Protein AF-A0A971G9R4-F1 (afdb_monomer)

Sequence (109 aa):
MKDTRYHGCWPTMITPFTEENKIDYKAVEQLTNWFIDRGSHGIFAVCQSSEMFFLSREEKLDLAKAVVDAAAGRIKVIASGHTADDHSQQIDELGAMAETGVDAVVLVS

pLDDT: mean 95.15, std 7.52, range [46.09, 98.81]

Radius of gyration: 13.57 Å; Cα contacts (8 Å, |Δi|>4): 177; chains: 1; bounding box: 33×42×30 Å

Foldseek 3Di:
DPPCLPDDAEEEDAFDADPVRHGPLVVLLVVLVVCLVVPHQEYEYCDVNHVLVPDDLVRSLVSQLSSCVSCVVSHAYEYESQDDPDPVSSVVSLVSNVVSVHPYYDDDD

Structure (mmCIF, N/CA/C/O backbone):
data_AF-A0A971G9R4-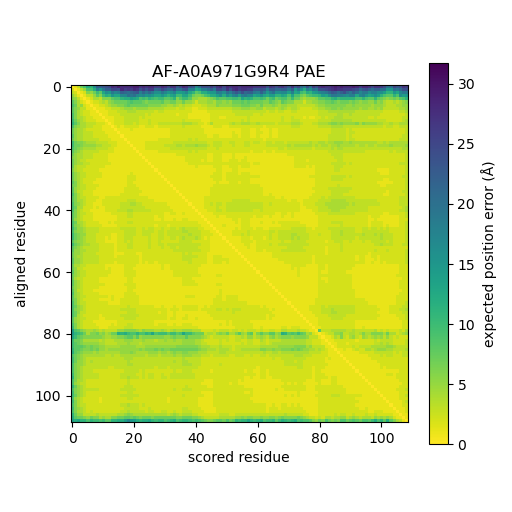F1
#
_entry.id   AF-A0A971G9R4-F1
#
loop_
_atom_site.group_PDB
_atom_site.id
_atom_site.type_symbol
_atom_site.label_atom_id
_atom_site.label_alt_id
_atom_site.label_comp_id
_atom_site.label_asym_id
_atom_site.label_entity_id
_atom_site.label_seq_id
_atom_site.pdbx_PDB_ins_code
_atom_site.Cartn_x
_atom_site.Cartn_y
_atom_site.Cartn_z
_atom_site.occupancy
_atom_site.B_iso_or_equiv
_atom_site.auth_seq_id
_atom_site.auth_comp_id
_atom_site.auth_asym_id
_atom_site.auth_atom_id
_atom_site.pdbx_PDB_model_num
ATOM 1 N N . MET A 1 1 ? -14.423 -25.454 -10.807 1.00 46.09 1 MET A N 1
ATOM 2 C CA . MET A 1 1 ? -14.845 -24.397 -9.858 1.00 46.09 1 MET A CA 1
ATOM 3 C C . MET A 1 1 ? -14.149 -23.113 -10.273 1.00 46.09 1 MET A C 1
ATOM 5 O O . MET A 1 1 ? -12.968 -23.189 -10.583 1.00 46.09 1 MET A O 1
ATOM 9 N N . LYS A 1 2 ? -14.857 -21.980 -10.370 1.00 56.91 2 LYS A N 1
ATOM 10 C CA . LYS A 1 2 ? -14.189 -20.682 -10.555 1.00 56.91 2 LYS A CA 1
ATOM 11 C C . LYS A 1 2 ? -13.428 -20.382 -9.267 1.00 56.91 2 LYS A C 1
ATOM 13 O O . LYS A 1 2 ? -14.008 -20.498 -8.194 1.00 56.91 2 LYS A O 1
ATOM 18 N N . ASP A 1 3 ? -12.144 -20.083 -9.383 1.00 70.62 3 ASP A N 1
ATOM 19 C CA . ASP A 1 3 ? -11.328 -19.647 -8.260 1.00 70.62 3 ASP A CA 1
ATOM 20 C C . ASP A 1 3 ? -11.868 -18.308 -7.738 1.00 70.62 3 ASP A C 1
ATOM 22 O O . ASP A 1 3 ? -11.866 -17.311 -8.457 1.00 70.62 3 ASP A O 1
ATOM 26 N N . THR A 1 4 ? -12.404 -18.300 -6.519 1.00 79.06 4 THR A N 1
ATOM 27 C CA . THR A 1 4 ? -13.012 -17.114 -5.899 1.00 79.06 4 THR A CA 1
ATOM 28 C C . THR A 1 4 ? -12.047 -16.368 -4.978 1.00 79.06 4 THR A C 1
ATOM 30 O O . THR A 1 4 ? -12.476 -15.443 -4.293 1.00 79.06 4 THR A O 1
ATOM 33 N N . ARG A 1 5 ? -10.759 -16.748 -4.936 1.00 81.00 5 ARG A N 1
ATOM 34 C CA . ARG A 1 5 ? -9.772 -16.198 -3.986 1.00 81.00 5 ARG A CA 1
A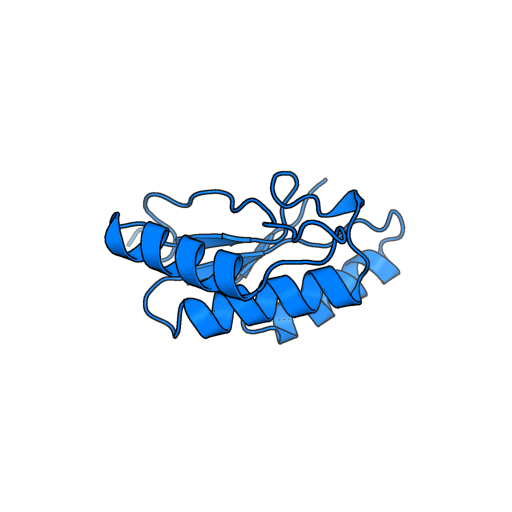TOM 35 C C . ARG A 1 5 ? -9.537 -14.689 -4.125 1.00 81.00 5 ARG A C 1
ATOM 37 O O . ARG A 1 5 ? -9.187 -14.059 -3.136 1.00 81.00 5 ARG A O 1
ATOM 44 N N . TYR A 1 6 ? -9.769 -14.116 -5.308 1.00 87.44 6 TYR A N 1
ATOM 45 C CA . TYR A 1 6 ? -9.555 -12.690 -5.608 1.00 87.44 6 TYR A CA 1
ATOM 46 C C . TYR A 1 6 ? -10.826 -11.979 -6.109 1.00 87.44 6 TYR A C 1
ATOM 48 O O . TYR A 1 6 ? -10.768 -11.092 -6.954 1.00 87.44 6 TYR A O 1
ATOM 56 N N . HIS A 1 7 ? -12.004 -12.385 -5.629 1.00 90.50 7 HIS A N 1
ATOM 57 C CA . HIS A 1 7 ? -13.278 -11.765 -6.006 1.00 90.50 7 HIS A CA 1
ATOM 58 C C . HIS A 1 7 ? -13.738 -10.734 -4.963 1.00 90.50 7 HIS A C 1
ATOM 60 O O . HIS A 1 7 ? -13.579 -10.955 -3.765 1.00 90.50 7 HIS A O 1
ATOM 66 N N . GLY A 1 8 ? -14.365 -9.639 -5.405 1.00 93.62 8 GLY A N 1
ATOM 67 C CA . GLY A 1 8 ? -15.017 -8.657 -4.532 1.00 93.62 8 GLY A CA 1
ATOM 68 C C . GLY A 1 8 ? -14.545 -7.224 -4.766 1.00 93.62 8 GLY A C 1
ATOM 69 O O . GLY A 1 8 ? -14.079 -6.887 -5.851 1.00 93.62 8 GLY A O 1
ATOM 70 N N . CYS A 1 9 ? -14.685 -6.378 -3.745 1.00 95.50 9 CYS A N 1
ATOM 71 C CA . CYS A 1 9 ? -14.250 -4.980 -3.786 1.00 95.50 9 CYS A CA 1
ATOM 72 C C . CYS A 1 9 ? -12.813 -4.841 -3.265 1.00 95.50 9 CYS A C 1
ATOM 74 O O . CYS A 1 9 ? -12.532 -5.263 -2.140 1.00 95.50 9 CYS A O 1
ATOM 76 N N . TRP A 1 10 ? -11.944 -4.249 -4.087 1.00 96.81 10 TRP A N 1
ATOM 77 C CA . TRP A 1 10 ? -10.518 -4.051 -3.826 1.00 96.81 10 TRP A CA 1
ATOM 78 C C . TRP A 1 10 ? -10.150 -2.579 -4.047 1.00 96.81 10 TRP A C 1
ATOM 80 O O . TRP A 1 10 ? -9.753 -2.209 -5.154 1.00 96.81 10 TRP A O 1
ATOM 90 N N . PRO A 1 11 ? -10.347 -1.707 -3.045 1.00 96.88 11 PRO A N 1
ATOM 91 C CA . PRO A 1 11 ? -9.956 -0.309 -3.151 1.00 96.88 11 PRO A CA 1
ATOM 92 C C . PRO A 1 11 ? -8.449 -0.157 -3.385 1.00 96.88 11 PRO A C 1
ATOM 94 O O . PRO A 1 11 ? -7.628 -0.834 -2.761 1.00 96.88 11 PRO A O 1
ATOM 97 N N . THR A 1 12 ? -8.101 0.781 -4.265 1.00 96.38 12 THR A N 1
ATOM 98 C CA . THR A 1 12 ? -6.746 1.324 -4.379 1.00 96.38 12 THR A CA 1
ATOM 99 C C . THR A 1 12 ? -6.486 2.256 -3.206 1.00 96.38 12 THR A C 1
ATOM 101 O O . THR A 1 12 ? -7.265 3.182 -2.962 1.00 96.38 12 THR A O 1
ATOM 104 N N . MET A 1 13 ? -5.400 2.022 -2.484 1.00 94.75 13 MET A N 1
ATOM 105 C CA . MET A 1 13 ? -5.039 2.811 -1.313 1.00 94.75 13 MET A CA 1
ATOM 106 C C . MET A 1 13 ? -4.221 4.043 -1.715 1.00 94.75 13 MET A C 1
ATOM 108 O O . MET A 1 13 ? -3.303 3.928 -2.520 1.00 94.75 13 MET A O 1
ATOM 112 N N . ILE A 1 14 ? -4.543 5.208 -1.152 1.00 97.44 14 ILE A N 1
ATOM 113 C CA . ILE A 1 14 ? -3.685 6.405 -1.219 1.00 97.44 14 ILE A CA 1
ATOM 114 C C . ILE A 1 14 ? -2.548 6.302 -0.201 1.00 97.44 14 ILE A C 1
ATOM 116 O O . ILE A 1 14 ? -2.689 5.546 0.762 1.00 97.44 14 ILE A O 1
ATOM 120 N N . THR A 1 15 ? -1.475 7.081 -0.350 1.00 98.31 15 THR A N 1
ATOM 121 C CA . THR A 1 15 ? -0.450 7.226 0.697 1.00 98.31 15 THR A CA 1
ATOM 122 C C . THR A 1 15 ? -0.758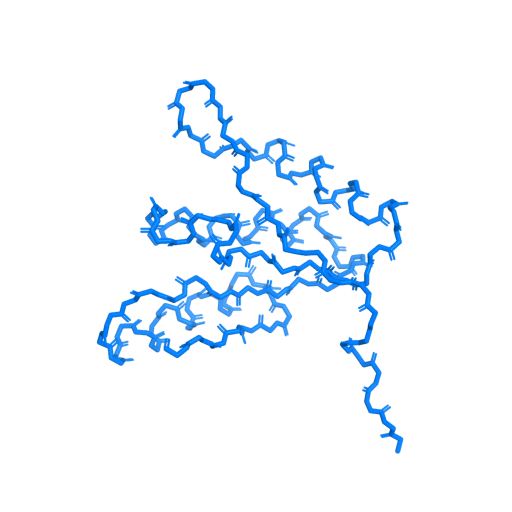 8.450 1.563 1.00 98.31 15 THR A C 1
ATOM 124 O O . THR A 1 15 ? -0.660 9.581 1.089 1.00 98.31 15 THR A O 1
ATOM 127 N N . PRO A 1 16 ? -1.158 8.281 2.835 1.00 98.19 16 PRO A N 1
ATOM 128 C CA . PRO A 1 16 ? -1.265 9.394 3.769 1.00 98.19 16 PRO A CA 1
ATOM 129 C C . PRO A 1 16 ? 0.120 9.964 4.091 1.00 98.19 16 PRO A C 1
ATOM 131 O O . PRO A 1 16 ? 1.060 9.206 4.334 1.00 98.19 16 PRO A O 1
ATOM 134 N N . PHE A 1 17 ? 0.227 11.290 4.160 1.00 98.44 17 PHE A N 1
ATOM 135 C CA . PHE A 1 17 ? 1.458 11.990 4.525 1.00 98.44 17 PHE A CA 1
ATOM 136 C C . PHE A 1 17 ? 1.241 12.911 5.731 1.00 98.44 17 PHE A C 1
ATOM 138 O O . PHE A 1 17 ? 0.160 13.479 5.900 1.00 98.44 17 PHE A O 1
ATOM 145 N N . THR A 1 18 ? 2.281 13.077 6.549 1.00 98.44 18 THR A N 1
ATOM 146 C CA . THR A 1 18 ? 2.345 14.085 7.615 1.00 98.44 18 THR A CA 1
ATOM 147 C C . THR A 1 18 ? 2.577 15.483 7.034 1.00 98.44 18 THR A C 1
ATOM 149 O O . THR A 1 18 ? 2.908 15.636 5.856 1.00 98.44 18 THR A O 1
ATOM 152 N N . GLU A 1 19 ? 2.460 16.524 7.865 1.00 97.88 19 GLU A N 1
ATOM 153 C CA . GLU A 1 19 ? 2.757 17.906 7.454 1.00 97.88 19 GLU A CA 1
ATOM 154 C C . GLU A 1 19 ? 4.218 18.089 6.999 1.00 97.88 19 GLU A C 1
ATOM 156 O O . GLU A 1 19 ? 4.509 18.929 6.151 1.00 97.88 19 GLU A O 1
ATOM 161 N N . GLU A 1 20 ? 5.138 17.258 7.499 1.00 97.88 20 GLU A N 1
ATOM 162 C CA . GLU A 1 20 ? 6.546 17.212 7.084 1.00 97.88 20 GLU A CA 1
ATOM 163 C C . GLU A 1 20 ? 6.789 16.368 5.821 1.00 97.88 20 GLU A C 1
ATOM 165 O O . GLU A 1 20 ? 7.942 16.064 5.505 1.00 97.88 20 GLU A O 1
ATOM 170 N N . ASN A 1 21 ? 5.728 15.984 5.104 1.00 96.25 21 ASN A N 1
ATOM 171 C CA . ASN A 1 21 ? 5.778 15.203 3.868 1.00 96.25 21 ASN A CA 1
ATOM 172 C C . ASN A 1 21 ? 6.460 13.830 4.030 1.00 96.25 21 ASN A C 1
ATOM 174 O O . ASN A 1 21 ? 7.187 13.372 3.150 1.00 96.25 21 ASN A O 1
ATOM 178 N N . LYS A 1 22 ? 6.238 13.177 5.176 1.00 98.06 22 LYS A N 1
ATOM 179 C CA . LYS A 1 22 ? 6.637 11.784 5.436 1.00 98.06 22 LYS A CA 1
ATOM 180 C C . LYS A 1 22 ? 5.409 10.889 5.414 1.00 98.06 22 LYS A C 1
ATOM 182 O O . LYS A 1 22 ? 4.333 11.361 5.760 1.00 98.06 22 LYS A O 1
ATOM 187 N N . ILE A 1 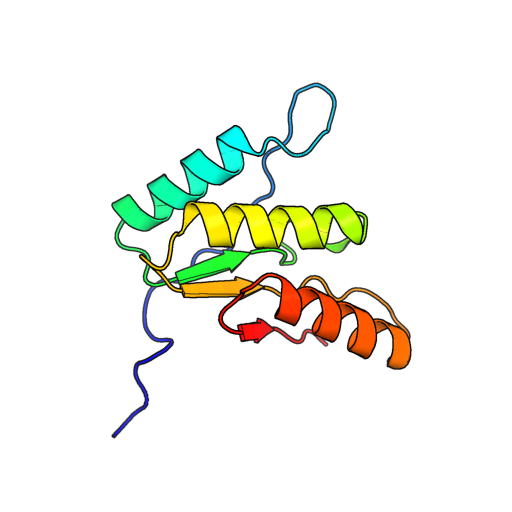23 ? 5.556 9.611 5.068 1.00 98.62 23 ILE A N 1
ATOM 188 C CA . ILE A 1 23 ? 4.440 8.657 5.153 1.00 98.62 23 ILE A CA 1
ATOM 189 C C . ILE A 1 23 ? 3.896 8.627 6.590 1.00 98.62 23 ILE A C 1
ATOM 191 O O . ILE A 1 23 ? 4.637 8.387 7.547 1.00 98.62 23 ILE A O 1
ATOM 195 N N . ASP A 1 24 ? 2.592 8.861 6.741 1.00 98.75 24 ASP A N 1
ATOM 196 C CA . ASP A 1 24 ? 1.896 8.751 8.021 1.00 98.75 24 ASP A CA 1
ATOM 197 C C . ASP A 1 24 ? 1.414 7.310 8.223 1.00 98.75 24 ASP A C 1
ATOM 199 O O . ASP A 1 24 ? 0.288 6.936 7.884 1.00 98.75 24 ASP A O 1
ATOM 203 N N . TYR A 1 25 ? 2.284 6.485 8.805 1.00 98.50 25 TYR A N 1
ATOM 204 C CA . TYR A 1 25 ? 1.994 5.072 9.061 1.00 98.50 25 TYR A CA 1
ATOM 205 C C . TYR A 1 25 ? 0.808 4.844 10.008 1.00 98.50 25 TYR A C 1
ATOM 207 O O . TYR A 1 25 ? 0.120 3.828 9.902 1.00 98.50 25 TYR A O 1
ATOM 215 N N . LYS A 1 26 ? 0.511 5.796 10.901 1.00 98.62 26 LYS A N 1
ATOM 216 C CA . LYS A 1 26 ? -0.669 5.706 11.767 1.00 98.62 26 LYS A CA 1
ATOM 217 C C . LYS A 1 26 ? -1.944 5.909 10.950 1.00 98.62 26 LYS A C 1
ATOM 219 O O . LYS A 1 26 ? -2.920 5.184 11.142 1.00 98.62 26 LYS A O 1
ATOM 224 N N . ALA A 1 27 ? -1.943 6.861 10.021 1.00 98.62 27 ALA A N 1
ATOM 225 C CA . ALA A 1 27 ? -3.057 7.052 9.098 1.00 98.62 27 ALA A CA 1
ATOM 226 C C . ALA A 1 27 ? -3.196 5.879 8.106 1.00 98.62 27 ALA A C 1
ATOM 228 O O . ALA A 1 27 ? -4.320 5.481 7.805 1.00 98.62 27 ALA A O 1
ATOM 229 N N . VAL A 1 28 ? -2.088 5.271 7.657 1.00 98.81 28 VAL A N 1
ATOM 230 C CA . VAL A 1 28 ? -2.088 4.026 6.854 1.00 98.81 28 VAL A CA 1
ATOM 231 C C . VAL A 1 28 ? -2.810 2.900 7.597 1.00 98.81 28 VAL A C 1
ATOM 233 O O . VAL A 1 28 ? -3.706 2.262 7.036 1.00 98.81 28 VAL A O 1
ATOM 236 N N . GLU A 1 29 ? -2.478 2.679 8.870 1.00 98.81 29 GLU A N 1
ATOM 237 C CA . GLU A 1 29 ? -3.137 1.674 9.712 1.00 98.81 29 GLU A CA 1
ATOM 238 C C . GLU A 1 29 ? -4.640 1.967 9.868 1.00 98.81 29 GLU A C 1
ATOM 240 O O . GLU A 1 29 ? -5.483 1.080 9.700 1.00 98.81 29 GLU A O 1
ATOM 245 N N . GLN A 1 30 ? -5.003 3.220 10.156 1.00 98.75 30 GLN A N 1
ATOM 246 C CA . GLN A 1 30 ? -6.401 3.634 10.307 1.00 98.75 30 GLN A CA 1
ATOM 247 C C . GLN A 1 30 ? -7.205 3.447 9.018 1.00 98.75 30 GLN A C 1
ATOM 249 O O . GLN A 1 30 ? -8.326 2.939 9.065 1.00 98.75 30 GLN A O 1
ATOM 254 N N . LEU A 1 31 ? -6.637 3.813 7.867 1.00 98.56 31 LEU A N 1
ATOM 255 C CA . LEU A 1 31 ? -7.282 3.665 6.565 1.00 98.56 31 LEU A CA 1
ATOM 256 C C . LEU A 1 31 ? -7.448 2.186 6.186 1.00 98.56 31 LEU A C 1
ATOM 258 O O . LEU A 1 31 ? -8.505 1.788 5.697 1.00 98.56 31 LEU A O 1
ATOM 262 N N . THR A 1 32 ? -6.446 1.358 6.487 1.00 98.69 32 THR A N 1
ATOM 263 C CA . THR A 1 32 ? -6.514 -0.100 6.305 1.00 98.69 32 THR A CA 1
ATOM 264 C C . THR A 1 32 ? -7.659 -0.698 7.123 1.00 98.69 32 THR A C 1
ATOM 266 O O . THR A 1 32 ? -8.511 -1.406 6.582 1.00 98.69 32 THR A O 1
ATOM 269 N N . ASN A 1 33 ? -7.742 -0.355 8.412 1.00 98.62 33 ASN A N 1
ATOM 270 C CA . ASN A 1 33 ? -8.841 -0.784 9.279 1.00 98.62 33 ASN A CA 1
ATOM 271 C C . ASN A 1 33 ? -10.200 -0.278 8.780 1.00 98.62 33 ASN A C 1
ATOM 273 O O . ASN A 1 33 ? -11.169 -1.033 8.776 1.00 98.62 33 ASN A O 1
ATOM 277 N N . TRP A 1 34 ? -10.269 0.957 8.280 1.00 98.56 34 TRP A N 1
ATOM 278 C CA . TRP A 1 34 ? -11.501 1.495 7.713 1.00 98.56 34 TRP A CA 1
ATOM 279 C C . TRP A 1 34 ? -11.981 0.685 6.500 1.00 98.56 34 TRP A C 1
ATOM 281 O O . TRP A 1 34 ? -13.163 0.345 6.430 1.00 98.56 34 TRP A O 1
ATOM 291 N N . PHE A 1 35 ? -11.088 0.317 5.571 1.00 98.25 35 PHE A N 1
ATOM 292 C CA . PHE A 1 35 ? -11.449 -0.532 4.429 1.00 98.25 35 PHE A CA 1
ATOM 293 C C . PHE A 1 35 ? -11.975 -1.901 4.867 1.00 98.25 35 PHE A C 1
ATOM 295 O O . PHE A 1 35 ? -12.965 -2.380 4.300 1.00 98.25 35 PHE A O 1
ATOM 302 N N . ILE A 1 36 ? -11.348 -2.504 5.881 1.00 98.06 36 ILE A N 1
ATOM 303 C CA . ILE A 1 36 ? -11.786 -3.772 6.482 1.00 98.06 36 ILE A CA 1
ATOM 304 C C . ILE A 1 36 ? -13.191 -3.615 7.076 1.00 98.06 36 ILE A C 1
ATOM 306 O O . ILE A 1 36 ? -14.091 -4.382 6.735 1.00 98.06 36 ILE A O 1
ATOM 310 N N . ASP A 1 37 ? -13.420 -2.571 7.874 1.00 98.31 37 ASP A N 1
ATOM 311 C CA . ASP A 1 37 ? -14.710 -2.294 8.520 1.00 98.31 37 ASP A CA 1
ATOM 312 C C . ASP A 1 37 ? -15.835 -1.991 7.517 1.00 98.31 37 ASP A C 1
ATOM 314 O O . ASP A 1 37 ? -17.016 -2.159 7.827 1.00 98.31 37 ASP A O 1
ATOM 318 N N . ARG A 1 38 ? -15.495 -1.522 6.309 1.00 98.06 38 ARG A N 1
ATOM 319 C CA . ARG A 1 38 ? -16.451 -1.321 5.206 1.00 98.06 38 ARG A CA 1
ATOM 320 C C . ARG A 1 38 ? -16.727 -2.589 4.387 1.00 98.06 38 ARG A C 1
ATOM 322 O O . ARG A 1 38 ? -17.524 -2.530 3.453 1.00 98.06 38 ARG A O 1
ATOM 329 N N . GLY A 1 39 ? -16.117 -3.725 4.727 1.00 97.19 39 GLY A N 1
ATOM 330 C CA . GLY A 1 39 ? -16.334 -5.001 4.039 1.00 97.19 39 GLY A CA 1
ATOM 331 C C . GLY A 1 39 ? -15.548 -5.150 2.734 1.00 97.19 39 GLY A C 1
ATOM 332 O O . GLY A 1 39 ? -15.995 -5.843 1.814 1.00 97.19 39 GLY A O 1
ATOM 333 N N . SER A 1 40 ? -14.391 -4.491 2.619 1.00 97.38 40 SER A N 1
ATOM 334 C CA . SER A 1 40 ? -13.476 -4.725 1.492 1.00 97.38 40 SER A CA 1
ATOM 335 C C . SER A 1 40 ? -12.960 -6.166 1.517 1.00 97.38 40 SER A C 1
ATOM 337 O O . SER A 1 40 ? -12.787 -6.754 2.581 1.00 97.38 40 SER A O 1
ATOM 339 N N . HIS A 1 41 ? -12.732 -6.750 0.341 1.00 96.12 41 HIS A N 1
ATOM 340 C CA . HIS A 1 41 ? -12.278 -8.143 0.209 1.00 96.12 41 HIS A CA 1
ATOM 341 C C . HIS A 1 41 ? -10.749 -8.236 0.109 1.00 96.12 41 HIS A C 1
ATOM 343 O O . HIS A 1 41 ? -10.152 -9.263 0.434 1.00 96.12 41 HIS A O 1
ATOM 349 N N . GLY A 1 42 ? -10.121 -7.136 -0.298 1.00 97.69 42 GLY A N 1
ATOM 350 C CA . GLY A 1 42 ? -8.689 -6.917 -0.229 1.00 97.69 42 GLY A CA 1
ATOM 351 C C . GLY A 1 42 ? -8.353 -5.446 -0.444 1.00 97.69 42 GLY A C 1
ATOM 352 O O . GLY A 1 42 ? -9.253 -4.625 -0.613 1.00 97.69 42 GLY A O 1
ATOM 353 N N . ILE A 1 43 ? -7.069 -5.112 -0.422 1.00 98.19 43 ILE A N 1
ATOM 354 C CA . ILE A 1 43 ? -6.542 -3.771 -0.697 1.00 98.19 43 ILE A CA 1
ATOM 355 C C . ILE A 1 43 ? -5.504 -3.882 -1.806 1.00 98.19 43 ILE A C 1
ATOM 357 O O . ILE A 1 43 ? -4.679 -4.797 -1.792 1.00 98.19 43 ILE A O 1
ATOM 361 N N . PHE A 1 44 ? -5.528 -2.934 -2.743 1.00 97.75 44 PHE A N 1
ATOM 362 C CA . PHE A 1 44 ? -4.420 -2.716 -3.664 1.00 97.75 44 PHE A CA 1
ATOM 363 C C . PHE A 1 44 ? -3.564 -1.545 -3.163 1.00 97.75 44 PHE A C 1
ATOM 365 O O . PHE A 1 44 ? -3.940 -0.379 -3.303 1.00 97.75 44 PHE A O 1
ATOM 372 N N . ALA A 1 45 ? -2.433 -1.871 -2.539 1.00 97.81 45 ALA A N 1
ATOM 373 C CA . ALA A 1 45 ? -1.450 -0.919 -2.028 1.00 97.81 45 ALA A CA 1
ATOM 374 C C . ALA A 1 45 ? -0.333 -0.661 -3.053 1.00 97.81 45 ALA A C 1
ATOM 376 O O . ALA A 1 45 ? -0.199 -1.388 -4.036 1.00 97.81 45 ALA A O 1
ATOM 377 N N . VAL A 1 46 ? 0.478 0.376 -2.822 1.00 97.44 46 VAL A N 1
ATOM 378 C CA . VAL A 1 46 ? 1.654 0.729 -3.645 1.00 97.44 46 VAL A CA 1
ATOM 379 C C . VAL A 1 46 ? 1.350 0.665 -5.152 1.00 97.44 46 VAL A C 1
ATOM 381 O O . VAL A 1 46 ? 1.998 -0.035 -5.933 1.00 97.44 46 VAL A O 1
ATOM 384 N N . CYS A 1 47 ? 0.287 1.357 -5.548 1.00 95.44 47 CYS A N 1
ATOM 385 C CA . CYS A 1 47 ? -0.171 1.478 -6.927 1.00 95.44 47 CYS A CA 1
ATOM 386 C C . CYS A 1 47 ? -0.032 2.930 -7.408 1.00 95.44 47 CYS A C 1
ATOM 388 O O . CYS A 1 47 ? 0.472 3.790 -6.684 1.00 95.44 47 CYS A O 1
ATOM 390 N N . GLN A 1 48 ? -0.493 3.241 -8.623 1.00 94.12 48 GLN A N 1
ATOM 391 C CA . GLN A 1 48 ? -0.432 4.615 -9.138 1.00 94.12 48 GLN A CA 1
ATOM 392 C C . GLN A 1 48 ? -1.149 5.613 -8.211 1.00 94.12 48 GLN A C 1
ATOM 394 O O . GLN A 1 48 ? -0.644 6.709 -7.990 1.00 94.12 48 GLN A O 1
ATOM 399 N N . SER A 1 49 ? -2.291 5.221 -7.635 1.00 95.12 49 SER A N 1
ATOM 400 C CA . SER A 1 49 ? -3.024 6.026 -6.647 1.00 95.12 49 SER A CA 1
ATOM 401 C C . SER A 1 49 ? -2.342 6.101 -5.281 1.00 95.12 49 SER A C 1
ATOM 403 O O . SER A 1 49 ? -2.783 6.891 -4.464 1.00 95.12 49 SER A O 1
ATOM 405 N N . SER A 1 50 ? -1.310 5.288 -5.043 1.00 96.25 50 SER A N 1
ATOM 406 C CA . SER A 1 50 ? -0.441 5.324 -3.860 1.00 96.25 50 SER A CA 1
ATOM 407 C C . SER A 1 50 ? 0.863 6.074 -4.143 1.00 96.25 50 SER A C 1
ATOM 409 O O . SER A 1 50 ? 1.875 5.812 -3.500 1.00 96.25 50 SER A O 1
ATOM 411 N N . GLU A 1 51 ? 0.888 6.943 -5.158 1.00 96.81 51 GLU A N 1
ATOM 412 C CA . GLU A 1 51 ? 2.053 7.776 -5.458 1.00 96.81 51 GLU A CA 1
ATOM 413 C C . GLU A 1 51 ? 3.323 6.957 -5.769 1.00 96.81 51 GLU A C 1
ATOM 415 O O . GLU A 1 51 ? 4.433 7.454 -5.602 1.00 96.81 51 GLU A O 1
ATOM 420 N N . MET A 1 52 ? 3.197 5.715 -6.262 1.00 95.31 52 MET A N 1
ATOM 421 C CA . MET A 1 52 ? 4.333 4.782 -6.391 1.00 95.31 52 MET A CA 1
ATOM 422 C C . MET A 1 52 ? 5.513 5.301 -7.234 1.00 95.31 52 MET A C 1
ATOM 424 O O . MET A 1 52 ? 6.619 4.806 -7.083 1.00 95.31 52 MET A O 1
ATOM 428 N N . PHE A 1 53 ? 5.316 6.291 -8.108 1.00 95.50 53 PHE A N 1
ATOM 429 C CA . PHE A 1 53 ? 6.400 6.924 -8.877 1.00 95.50 53 PHE A CA 1
ATOM 430 C C . PHE A 1 53 ? 7.180 7.994 -8.098 1.00 95.50 53 PHE A C 1
ATOM 432 O O . PHE A 1 53 ? 8.252 8.406 -8.530 1.00 95.50 53 PHE A O 1
ATOM 439 N N . PHE A 1 54 ? 6.644 8.459 -6.971 1.00 96.06 54 PHE A N 1
ATOM 440 C CA . PHE A 1 54 ? 7.215 9.519 -6.138 1.00 96.06 54 PHE A CA 1
ATOM 441 C C . PHE A 1 54 ? 7.801 8.997 -4.824 1.00 96.06 54 PHE A C 1
ATOM 443 O O . PHE A 1 54 ? 8.456 9.753 -4.112 1.00 96.06 54 PHE A O 1
ATOM 450 N N . LEU A 1 55 ? 7.580 7.720 -4.514 1.00 97.00 55 LEU A N 1
ATOM 451 C CA . LEU A 1 55 ? 8.150 7.049 -3.354 1.00 97.00 55 LEU A CA 1
ATOM 452 C C . LEU A 1 55 ? 9.508 6.436 -3.699 1.00 97.00 55 LEU A C 1
ATOM 454 O O . LEU A 1 55 ? 9.687 5.825 -4.759 1.00 97.00 55 LEU A O 1
ATOM 458 N N . SER A 1 56 ? 10.454 6.538 -2.771 1.00 96.44 56 SER A N 1
ATOM 459 C CA . SER A 1 56 ? 11.683 5.751 -2.818 1.00 96.44 56 SER A CA 1
ATOM 460 C C . SER A 1 56 ? 11.380 4.253 -2.714 1.00 96.44 56 SER A C 1
ATOM 462 O O . SER A 1 56 ? 10.319 3.834 -2.252 1.00 96.44 56 SER A O 1
ATOM 464 N N . ARG A 1 57 ? 12.336 3.409 -3.116 1.00 95.94 57 ARG A N 1
ATOM 465 C CA . ARG A 1 57 ? 12.195 1.953 -2.983 1.00 95.94 57 ARG A CA 1
ATOM 466 C C . ARG A 1 57 ? 11.887 1.530 -1.543 1.00 95.94 57 ARG A C 1
ATOM 468 O O . ARG A 1 57 ? 11.023 0.687 -1.343 1.00 95.94 57 ARG A O 1
ATOM 475 N N . GLU A 1 58 ? 12.587 2.098 -0.564 1.00 97.56 58 GLU A N 1
ATOM 476 C CA . GLU A 1 58 ? 12.389 1.776 0.854 1.00 97.56 58 GLU A CA 1
ATOM 477 C C . GLU A 1 58 ? 10.974 2.148 1.306 1.00 97.56 58 GLU A C 1
ATOM 479 O O . GLU A 1 58 ? 10.262 1.299 1.829 1.00 97.56 58 GLU A O 1
ATOM 484 N N . GLU A 1 59 ? 10.509 3.354 0.969 1.00 98.25 59 GLU A N 1
ATOM 485 C CA . GLU A 1 59 ? 9.148 3.803 1.280 1.00 98.25 59 GLU A CA 1
ATOM 486 C C . GLU A 1 59 ? 8.070 2.907 0.667 1.00 98.25 59 GLU A C 1
ATOM 488 O O . GLU A 1 59 ? 7.077 2.607 1.326 1.00 98.25 59 GLU A O 1
ATOM 493 N N . LYS A 1 60 ? 8.256 2.433 -0.572 1.00 98.25 60 LYS A N 1
ATOM 494 C CA . LYS A 1 60 ? 7.325 1.477 -1.194 1.00 98.25 60 LYS A CA 1
ATOM 495 C C . LYS A 1 60 ? 7.237 0.177 -0.397 1.00 98.25 60 LYS A C 1
ATOM 497 O O . LYS A 1 60 ? 6.141 -0.337 -0.180 1.00 98.25 60 LYS A O 1
ATOM 502 N N . LEU A 1 61 ? 8.385 -0.369 0.006 1.00 98.56 61 LEU A N 1
ATOM 503 C CA . LEU A 1 61 ? 8.453 -1.637 0.732 1.00 98.56 61 LEU A CA 1
ATOM 504 C C . LEU A 1 61 ? 7.898 -1.494 2.152 1.00 98.56 61 LEU A C 1
ATOM 506 O O . LEU A 1 61 ? 7.154 -2.363 2.605 1.00 98.56 61 LEU A O 1
ATOM 510 N N . ASP A 1 62 ? 8.209 -0.395 2.831 1.00 98.56 62 ASP A N 1
ATOM 511 C CA . ASP A 1 62 ? 7.715 -0.115 4.178 1.00 98.56 62 ASP A CA 1
ATOM 512 C C . ASP A 1 62 ? 6.214 0.183 4.181 1.00 98.56 62 ASP A C 1
ATOM 514 O O . ASP A 1 62 ? 5.496 -0.306 5.053 1.00 98.56 62 ASP A O 1
ATOM 518 N N . LEU A 1 63 ? 5.703 0.893 3.169 1.00 98.69 63 LEU A N 1
ATOM 519 C CA . LEU A 1 63 ? 4.267 1.101 2.988 1.00 98.69 63 LEU A CA 1
ATOM 520 C C . LEU A 1 63 ? 3.533 -0.226 2.767 1.00 98.69 63 LEU A C 1
ATOM 522 O O . LEU A 1 63 ? 2.511 -0.469 3.407 1.00 98.69 63 LEU A O 1
ATOM 526 N N . ALA A 1 64 ? 4.050 -1.104 1.901 1.00 98.69 64 ALA A N 1
ATOM 527 C CA . ALA A 1 64 ? 3.461 -2.425 1.685 1.00 98.69 64 ALA A CA 1
ATOM 528 C C . ALA A 1 64 ? 3.423 -3.248 2.982 1.00 98.69 64 ALA A C 1
ATOM 530 O O . ALA A 1 64 ? 2.361 -3.759 3.341 1.00 98.69 64 ALA A O 1
ATOM 531 N N . LYS A 1 65 ? 4.542 -3.312 3.719 1.00 98.69 65 LYS A N 1
ATOM 532 C CA . LYS A 1 65 ? 4.619 -3.996 5.021 1.00 98.69 65 LYS A CA 1
ATOM 533 C C . LYS A 1 65 ? 3.630 -3.416 6.024 1.00 98.69 65 LYS A C 1
ATOM 535 O O . LYS A 1 65 ? 2.889 -4.172 6.636 1.00 98.69 65 LYS A O 1
ATOM 540 N N . ALA A 1 66 ? 3.543 -2.092 6.138 1.00 98.75 66 ALA A N 1
ATOM 541 C CA . ALA A 1 66 ? 2.615 -1.441 7.057 1.00 98.75 66 ALA A CA 1
ATOM 542 C C . ALA A 1 66 ? 1.150 -1.796 6.756 1.00 98.75 66 ALA A C 1
ATOM 544 O O . ALA A 1 66 ? 0.371 -2.025 7.680 1.00 98.75 66 ALA A O 1
ATOM 545 N N . VAL A 1 67 ? 0.770 -1.890 5.477 1.00 98.69 67 VAL A N 1
ATOM 546 C CA . VAL A 1 67 ? -0.581 -2.323 5.081 1.00 98.69 67 VAL A CA 1
ATOM 547 C C . VAL A 1 67 ? -0.797 -3.810 5.366 1.00 98.69 67 VAL A C 1
ATOM 549 O O . VAL A 1 67 ? -1.869 -4.177 5.842 1.00 98.69 67 VAL A O 1
ATOM 552 N N . VAL A 1 68 ? 0.194 -4.670 5.113 1.00 98.81 68 VAL A N 1
ATOM 553 C CA . VAL A 1 68 ? 0.134 -6.111 5.431 1.00 98.81 68 VAL A CA 1
ATOM 554 C C . VAL A 1 68 ? -0.018 -6.334 6.939 1.00 98.81 68 VAL A C 1
ATOM 556 O O . VAL A 1 68 ? -0.929 -7.048 7.368 1.00 98.81 68 VAL A O 1
ATOM 559 N N . ASP A 1 69 ? 0.816 -5.673 7.740 1.00 98.81 69 ASP A N 1
ATOM 560 C CA . ASP A 1 69 ? 0.803 -5.742 9.201 1.00 98.81 69 ASP A CA 1
ATOM 561 C C . ASP A 1 69 ? -0.525 -5.225 9.754 1.00 98.81 69 ASP A C 1
ATOM 563 O O . ASP A 1 69 ? -1.170 -5.897 10.563 1.00 98.81 69 ASP A O 1
ATOM 567 N N . ALA A 1 70 ? -0.990 -4.073 9.258 1.00 98.69 70 ALA A N 1
ATOM 568 C CA . ALA A 1 70 ? -2.287 -3.530 9.627 1.00 98.69 70 ALA A CA 1
ATOM 569 C C . ALA A 1 70 ? -3.427 -4.453 9.185 1.00 98.69 70 ALA A C 1
ATOM 571 O O . ALA A 1 70 ? -4.376 -4.625 9.939 1.00 98.69 70 ALA A O 1
ATOM 572 N N . ALA A 1 71 ? -3.370 -5.095 8.016 1.00 98.56 71 ALA A N 1
ATOM 573 C CA . ALA A 1 71 ? -4.398 -6.045 7.595 1.00 98.56 71 ALA A CA 1
ATOM 574 C C . ALA A 1 71 ? -4.440 -7.281 8.507 1.00 98.56 71 ALA A C 1
ATOM 576 O O . ALA A 1 71 ? -5.526 -7.812 8.763 1.00 98.56 71 ALA A O 1
ATOM 577 N N . ALA A 1 72 ? -3.290 -7.711 9.039 1.00 98.25 72 ALA A N 1
ATOM 578 C CA . ALA A 1 72 ? -3.153 -8.834 9.969 1.00 98.25 72 ALA A CA 1
ATOM 579 C C . ALA A 1 72 ? -3.874 -10.110 9.480 1.00 98.25 72 ALA A C 1
ATOM 581 O O . ALA A 1 72 ? -4.515 -10.825 10.252 1.00 98.25 72 ALA A O 1
ATOM 582 N N . GLY A 1 73 ? -3.850 -10.351 8.164 1.00 97.75 73 GLY A N 1
ATOM 583 C CA . GLY A 1 73 ? -4.504 -11.492 7.512 1.00 97.75 73 GLY A CA 1
ATOM 584 C C . GLY A 1 73 ? -6.039 -11.448 7.457 1.00 97.75 73 GLY A C 1
ATOM 585 O O . GLY A 1 73 ? -6.647 -12.409 6.987 1.00 97.75 73 GLY A O 1
ATOM 586 N N . ARG A 1 74 ? -6.686 -10.364 7.911 1.00 97.75 74 ARG A N 1
ATOM 587 C CA . ARG A 1 74 ? -8.157 -10.216 7.892 1.00 97.75 74 ARG A CA 1
ATOM 588 C C . ARG A 1 74 ? -8.716 -10.077 6.479 1.00 97.75 74 ARG A C 1
ATOM 590 O O . ARG A 1 74 ? -9.823 -10.533 6.210 1.00 97.75 74 ARG A O 1
ATOM 597 N N . ILE A 1 75 ? -7.945 -9.455 5.594 1.00 97.31 75 ILE A N 1
ATOM 598 C CA . ILE A 1 75 ? -8.215 -9.328 4.162 1.00 97.31 75 ILE A CA 1
ATOM 599 C C . ILE A 1 75 ? -6.909 -9.514 3.392 1.00 97.31 75 ILE A C 1
ATOM 601 O O . ILE A 1 75 ? -5.828 -9.499 3.982 1.00 97.31 75 ILE A O 1
ATOM 605 N N . LYS A 1 76 ? -7.019 -9.685 2.077 1.00 97.44 76 LYS A N 1
ATOM 606 C CA . LYS A 1 76 ? -5.863 -9.842 1.197 1.00 97.44 76 LYS A CA 1
ATOM 607 C C . LYS A 1 76 ? -5.229 -8.496 0.852 1.00 97.44 76 LYS A C 1
ATOM 609 O O . LYS A 1 76 ? -5.943 -7.515 0.656 1.00 97.44 76 LYS A O 1
ATOM 614 N N . VAL A 1 77 ? -3.910 -8.453 0.725 1.00 98.38 77 VAL A N 1
ATOM 615 C CA . VAL A 1 77 ? -3.170 -7.259 0.293 1.00 98.38 77 VAL A CA 1
ATOM 616 C C . VAL A 1 77 ? -2.390 -7.602 -0.963 1.00 98.38 77 VAL A C 1
ATOM 618 O O . VAL A 1 77 ? -1.603 -8.542 -0.971 1.00 98.38 77 VAL A O 1
ATOM 621 N N . ILE A 1 78 ? -2.609 -6.848 -2.033 1.00 97.94 78 ILE A N 1
ATOM 622 C CA . ILE A 1 78 ? -1.803 -6.930 -3.254 1.00 97.94 78 ILE A CA 1
ATOM 623 C C . ILE A 1 78 ? -1.084 -5.606 -3.467 1.00 97.94 78 ILE A C 1
ATOM 625 O O . ILE A 1 78 ? -1.591 -4.558 -3.062 1.00 97.94 78 ILE A O 1
ATOM 629 N N . ALA A 1 79 ? 0.081 -5.643 -4.105 1.00 98.06 79 ALA A N 1
ATOM 630 C CA . ALA A 1 79 ? 0.863 -4.440 -4.366 1.00 98.06 79 ALA A CA 1
ATOM 631 C C . ALA A 1 79 ? 1.608 -4.501 -5.698 1.00 98.06 79 ALA A C 1
ATOM 633 O O . ALA A 1 79 ? 1.851 -5.581 -6.222 1.00 98.06 79 ALA A O 1
ATOM 634 N N . SER A 1 80 ? 1.959 -3.341 -6.254 1.00 93.75 80 SER A N 1
ATOM 635 C CA . SER A 1 80 ? 2.854 -3.240 -7.413 1.00 93.75 80 SER A CA 1
ATOM 636 C C . SER A 1 80 ? 4.217 -2.725 -6.954 1.00 93.75 80 SER A C 1
ATOM 638 O O . SER A 1 80 ? 5.068 -3.502 -6.537 1.00 93.75 80 SER A O 1
ATOM 640 N N . GLY A 1 81 ? 4.414 -1.406 -6.985 1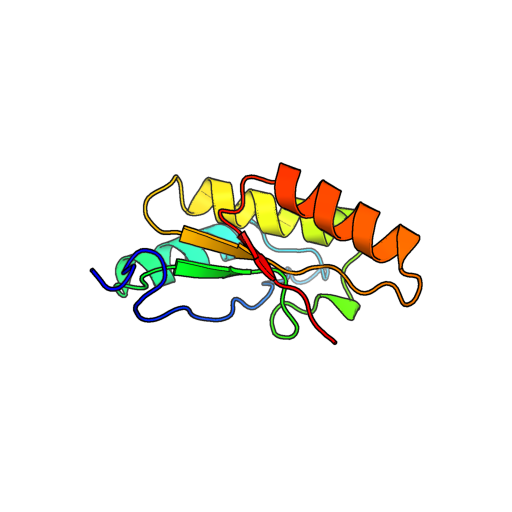.00 82.81 81 GLY A N 1
ATOM 641 C CA . GLY A 1 81 ? 5.650 -0.735 -6.601 1.00 82.81 81 GLY A CA 1
ATOM 642 C C . GLY A 1 81 ? 6.800 -0.823 -7.601 1.00 82.81 81 GLY A C 1
ATOM 643 O O . GLY A 1 81 ? 7.752 -0.057 -7.444 1.00 82.81 81 GLY A O 1
ATOM 644 N N . HIS A 1 82 ? 6.728 -1.663 -8.638 1.00 91.94 82 HIS A N 1
ATOM 645 C CA . HIS A 1 82 ? 7.750 -1.641 -9.686 1.00 91.94 82 HIS A CA 1
ATOM 646 C C . HIS A 1 82 ? 7.522 -0.441 -10.613 1.00 91.94 82 HIS A C 1
ATOM 648 O O . HIS A 1 82 ? 6.403 -0.185 -11.066 1.00 91.94 82 HIS A O 1
ATOM 654 N N . THR A 1 83 ? 8.569 0.357 -10.799 1.00 94.25 83 THR A N 1
ATOM 655 C CA . THR A 1 83 ? 8.535 1.595 -11.598 1.00 94.25 83 THR A CA 1
ATOM 656 C C . THR A 1 83 ? 9.801 1.800 -12.420 1.00 94.25 83 THR A C 1
ATOM 658 O O . THR A 1 83 ? 9.916 2.821 -13.092 1.00 94.25 83 THR A O 1
ATOM 661 N N . ALA A 1 84 ? 10.781 0.900 -12.327 1.00 92.81 84 ALA A N 1
ATOM 662 C CA . ALA A 1 84 ? 11.984 0.980 -13.141 1.00 92.81 84 ALA A CA 1
ATOM 663 C C . ALA A 1 84 ? 11.676 0.733 -14.628 1.00 92.81 84 ALA A C 1
ATOM 665 O O . ALA A 1 84 ? 10.808 -0.069 -14.958 1.00 92.81 84 ALA A O 1
ATOM 666 N N . ASP A 1 85 ? 12.430 1.366 -15.529 1.00 91.38 85 ASP A N 1
ATOM 667 C CA . ASP A 1 85 ? 12.333 1.105 -16.976 1.00 91.38 85 ASP A CA 1
ATOM 668 C C . ASP A 1 85 ? 13.083 -0.175 -17.392 1.00 91.38 85 ASP A C 1
ATOM 670 O O . ASP A 1 85 ? 12.766 -0.809 -18.397 1.00 91.38 85 ASP A O 1
ATOM 674 N N . ASP A 1 86 ? 14.114 -0.552 -16.631 1.00 94.62 86 ASP A N 1
ATOM 675 C CA . ASP A 1 86 ? 14.949 -1.715 -16.924 1.00 94.62 86 ASP A CA 1
ATOM 676 C C . ASP A 1 86 ? 14.348 -3.005 -16.348 1.00 94.62 86 ASP A C 1
ATOM 678 O O . ASP A 1 86 ? 14.043 -3.092 -15.158 1.00 94.62 86 ASP A O 1
ATOM 682 N N . HIS A 1 87 ? 14.255 -4.051 -17.175 1.00 93.38 87 HIS A N 1
ATOM 683 C CA . HIS A 1 87 ? 13.658 -5.328 -16.774 1.00 93.38 87 HIS A CA 1
ATOM 684 C C . HIS A 1 87 ? 14.3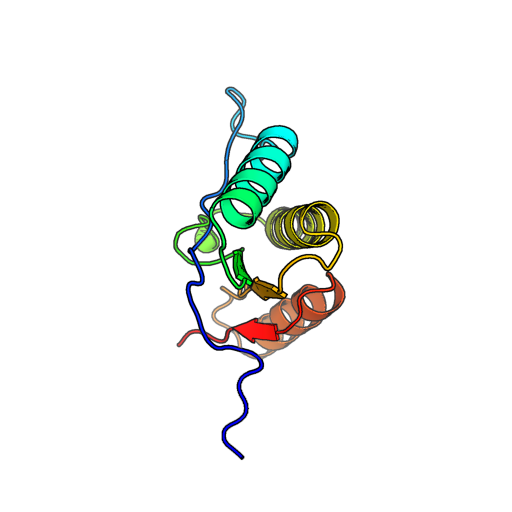67 -5.993 -15.587 1.00 93.38 87 HIS A C 1
ATOM 686 O O . HIS A 1 87 ? 13.705 -6.635 -14.774 1.00 93.38 87 HIS A O 1
ATOM 692 N N . SER A 1 88 ? 15.696 -5.880 -15.468 1.00 95.56 88 SER A N 1
ATOM 693 C CA . SER A 1 88 ? 16.413 -6.505 -14.348 1.00 95.56 88 SER A CA 1
ATOM 694 C C . SER A 1 88 ? 16.077 -5.818 -13.026 1.00 95.56 88 SER A C 1
ATOM 696 O O . SER A 1 88 ? 15.881 -6.492 -12.015 1.00 95.56 88 SER A O 1
ATOM 698 N N . GLN A 1 89 ? 15.911 -4.494 -13.057 1.00 94.62 89 GLN A N 1
ATOM 699 C CA . GLN A 1 89 ? 15.465 -3.716 -11.905 1.00 94.62 89 GLN A CA 1
ATOM 700 C C . GLN A 1 89 ? 13.994 -3.977 -11.577 1.00 94.62 89 GLN A C 1
ATOM 702 O O . GLN A 1 89 ? 13.676 -4.148 -10.407 1.00 94.62 89 GLN A O 1
ATOM 707 N N . GLN A 1 90 ? 13.111 -4.098 -12.575 1.00 94.75 90 GLN A N 1
ATOM 708 C CA . GLN A 1 90 ? 11.710 -4.475 -12.336 1.00 94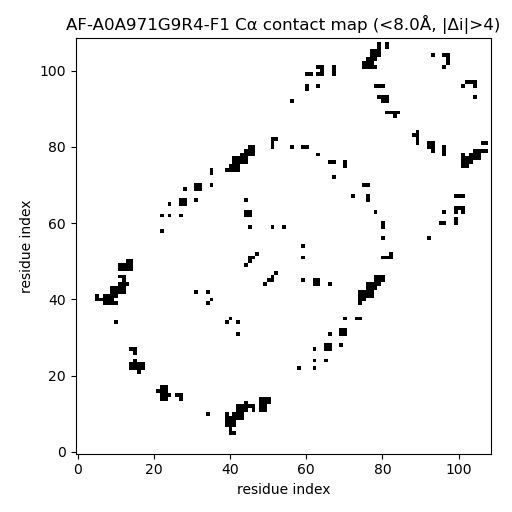.75 90 GLN A CA 1
ATOM 709 C C . GLN A 1 90 ? 11.597 -5.844 -11.652 1.00 94.75 90 GLN A C 1
ATOM 711 O O . GLN A 1 90 ? 10.820 -6.001 -10.713 1.00 94.75 90 GLN A O 1
ATOM 716 N N . ILE A 1 91 ? 12.387 -6.834 -12.087 1.00 94.81 91 ILE A N 1
ATOM 717 C CA . ILE A 1 91 ? 12.428 -8.165 -11.458 1.00 94.81 91 ILE A CA 1
ATOM 718 C C . ILE A 1 91 ? 12.850 -8.055 -9.989 1.00 94.81 91 ILE A C 1
ATOM 720 O O . ILE A 1 91 ? 12.236 -8.683 -9.128 1.00 94.81 91 ILE A O 1
ATOM 724 N N . ASP A 1 92 ? 13.875 -7.256 -9.700 1.00 95.94 92 ASP A N 1
ATOM 725 C CA . ASP A 1 92 ? 14.368 -7.039 -8.342 1.00 95.94 92 ASP A CA 1
ATOM 726 C C . ASP A 1 92 ? 13.359 -6.273 -7.460 1.00 95.94 92 ASP A C 1
ATOM 728 O O . ASP A 1 92 ? 13.118 -6.662 -6.317 1.00 95.94 92 ASP A O 1
ATOM 732 N N . GLU A 1 93 ? 12.701 -5.237 -7.990 1.00 96.44 93 GLU A N 1
ATOM 733 C CA . GLU A 1 93 ? 11.627 -4.507 -7.298 1.00 96.44 93 GLU A CA 1
ATOM 734 C C . GLU A 1 93 ? 10.434 -5.417 -6.976 1.00 96.44 93 GLU A C 1
ATOM 736 O O . GLU A 1 93 ? 9.944 -5.417 -5.846 1.00 96.44 93 GLU A O 1
ATOM 741 N N . LEU A 1 94 ? 9.990 -6.231 -7.941 1.00 96.06 94 LEU A N 1
ATOM 742 C CA . LEU A 1 94 ? 8.902 -7.196 -7.751 1.00 96.06 94 LEU A CA 1
ATOM 743 C C . LEU A 1 94 ? 9.280 -8.293 -6.749 1.00 96.06 94 LEU A C 1
ATOM 745 O O . LEU A 1 94 ? 8.444 -8.692 -5.93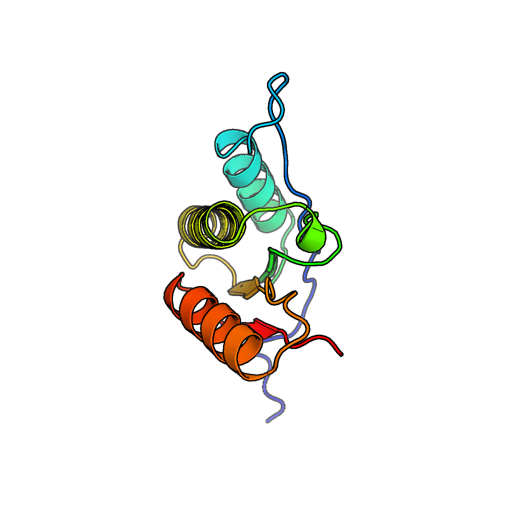8 1.00 96.06 94 LEU A O 1
ATOM 749 N N . GLY A 1 95 ? 10.529 -8.767 -6.787 1.00 96.75 95 GLY A N 1
ATOM 750 C CA . GLY A 1 95 ? 11.057 -9.742 -5.833 1.00 96.75 95 GLY A CA 1
ATOM 751 C C . GLY A 1 95 ? 11.036 -9.200 -4.407 1.00 96.75 95 GLY A C 1
ATOM 752 O O . GLY A 1 95 ? 10.446 -9.818 -3.524 1.00 96.75 95 GLY A O 1
ATOM 753 N N . ALA A 1 96 ? 11.579 -7.999 -4.200 1.00 97.94 96 ALA A N 1
ATOM 754 C CA . ALA A 1 96 ? 11.555 -7.341 -2.898 1.00 97.94 96 ALA A CA 1
ATOM 755 C C . ALA A 1 96 ? 10.125 -7.041 -2.423 1.00 97.94 96 ALA A C 1
ATOM 757 O O . ALA A 1 96 ? 9.826 -7.197 -1.240 1.00 97.94 96 ALA A O 1
ATOM 758 N N . MET A 1 97 ? 9.218 -6.659 -3.331 1.00 98.31 97 MET A N 1
ATOM 759 C CA . MET A 1 97 ? 7.808 -6.465 -2.990 1.00 98.31 97 MET A CA 1
ATOM 760 C C . MET A 1 97 ? 7.166 -7.772 -2.515 1.00 98.31 97 MET A C 1
ATOM 762 O O . MET A 1 97 ? 6.454 -7.767 -1.515 1.00 98.31 97 MET A O 1
ATOM 766 N N . ALA A 1 98 ? 7.444 -8.905 -3.162 1.00 98.00 98 ALA A N 1
ATOM 767 C CA . ALA A 1 98 ? 6.917 -10.204 -2.739 1.00 98.00 98 ALA A CA 1
ATOM 768 C C . ALA A 1 98 ? 7.385 -10.609 -1.324 1.00 98.00 98 ALA A C 1
ATOM 770 O O . ALA A 1 98 ? 6.649 -11.276 -0.598 1.00 98.00 98 ALA A O 1
ATOM 771 N N . GLU A 1 99 ? 8.569 -10.163 -0.896 1.00 98.19 99 GLU A N 1
ATOM 772 C CA . GLU A 1 99 ? 9.103 -10.407 0.453 1.00 98.19 99 GLU A CA 1
ATOM 773 C C . GLU A 1 99 ? 8.425 -9.568 1.553 1.00 98.19 99 GLU A C 1
ATOM 775 O O . GLU A 1 99 ? 8.615 -9.838 2.738 1.00 98.19 99 GLU A O 1
ATOM 780 N N . THR A 1 100 ? 7.599 -8.576 1.198 1.00 98.44 100 THR A N 1
ATOM 781 C CA . THR A 1 100 ? 6.863 -7.744 2.174 1.00 98.44 100 THR A CA 1
ATOM 782 C C . THR A 1 100 ? 5.682 -8.462 2.831 1.00 98.44 100 THR A C 1
ATOM 784 O O . THR A 1 100 ? 5.113 -7.947 3.790 1.00 98.44 100 THR A O 1
ATOM 787 N N . GLY A 1 101 ? 5.311 -9.647 2.335 1.00 98.12 101 GLY A N 1
ATOM 788 C CA . GLY A 1 101 ? 4.172 -10.422 2.834 1.00 98.12 101 GLY A CA 1
ATOM 789 C C . GLY A 1 101 ? 2.853 -10.166 2.097 1.00 98.12 101 GLY A C 1
ATOM 790 O O . GLY A 1 101 ? 1.818 -10.670 2.530 1.00 98.12 101 GLY A O 1
ATOM 791 N N . VAL A 1 102 ? 2.873 -9.423 0.985 1.00 98.38 102 VAL A N 1
ATOM 792 C CA . VAL A 1 102 ? 1.703 -9.277 0.103 1.00 98.38 102 VAL A CA 1
ATOM 793 C C . VAL A 1 102 ? 1.277 -10.619 -0.501 1.00 98.38 102 VAL A C 1
ATOM 795 O O . VAL A 1 102 ? 2.093 -11.484 -0.812 1.00 98.38 102 VAL A O 1
ATOM 798 N N . ASP A 1 103 ? -0.026 -10.788 -0.714 1.00 97.81 103 ASP A N 1
ATOM 799 C CA . ASP A 1 103 ? -0.623 -12.012 -1.257 1.00 97.81 103 ASP A CA 1
ATOM 800 C C . ASP A 1 103 ? -0.428 -12.170 -2.770 1.00 97.81 103 ASP A C 1
ATOM 802 O O . ASP A 1 103 ? -0.571 -13.275 -3.300 1.00 97.81 103 ASP A O 1
ATOM 806 N N . ALA A 1 104 ? -0.179 -11.070 -3.483 1.00 96.50 104 ALA A N 1
ATOM 807 C CA . ALA A 1 104 ? 0.223 -11.073 -4.884 1.00 96.50 104 ALA A CA 1
ATOM 808 C C . ALA A 1 104 ? 0.923 -9.762 -5.255 1.00 96.50 104 ALA A C 1
ATOM 810 O O . ALA A 1 104 ? 0.619 -8.699 -4.706 1.00 96.50 104 ALA A O 1
ATOM 811 N N . VAL A 1 105 ? 1.804 -9.849 -6.250 1.00 96.94 105 VAL A N 1
ATOM 812 C CA . VAL A 1 105 ? 2.388 -8.687 -6.919 1.00 96.94 105 VAL A CA 1
ATOM 813 C C . VAL A 1 105 ? 1.644 -8.393 -8.222 1.00 96.94 105 VAL A C 1
ATOM 815 O O . VAL A 1 105 ? 1.276 -9.310 -8.959 1.00 96.94 105 VAL A O 1
ATOM 818 N N . VAL A 1 106 ? 1.398 -7.116 -8.500 1.00 95.19 106 VAL A N 1
ATOM 819 C CA . VAL A 1 106 ? 0.732 -6.632 -9.712 1.00 95.19 106 VAL A CA 1
ATOM 820 C C . VAL A 1 106 ? 1.782 -6.082 -10.666 1.00 95.19 106 VAL A C 1
ATOM 822 O O . VAL A 1 106 ? 2.565 -5.213 -10.300 1.00 95.19 106 VAL A O 1
ATOM 825 N N . LEU A 1 107 ? 1.775 -6.573 -11.903 1.00 92.56 107 LEU A N 1
ATOM 826 C CA . LEU A 1 107 ? 2.627 -6.066 -12.972 1.00 92.56 107 LEU A CA 1
ATOM 827 C C . LEU A 1 107 ? 1.867 -4.988 -13.750 1.00 92.56 107 LEU A C 1
ATOM 829 O O . LEU A 1 107 ? 0.667 -5.111 -13.995 1.00 92.56 107 LEU A O 1
ATOM 833 N N . VAL A 1 108 ? 2.582 -3.943 -14.151 1.00 86.56 108 VAL A N 1
ATOM 834 C CA . VAL A 1 108 ? 2.070 -2.820 -14.946 1.00 86.56 108 VAL A CA 1
ATOM 835 C C . VAL A 1 108 ? 2.945 -2.690 -16.190 1.00 86.56 108 VAL A C 1
ATOM 837 O O . VAL A 1 108 ? 4.102 -3.105 -16.150 1.00 86.56 108 VAL A O 1
ATOM 840 N N . SER A 1 109 ? 2.354 -2.228 -17.294 1.00 79.38 109 SER A N 1
ATOM 841 C CA . SER A 1 109 ? 2.976 -2.174 -18.626 1.00 79.38 109 SER A CA 1
ATOM 842 C C . SER A 1 109 ? 3.819 -0.935 -18.851 1.00 79.38 109 SER A C 1
ATOM 844 O O . SER A 1 109 ? 3.318 0.138 -18.440 1.00 79.38 109 SER A O 1
#

Nearest PDB structures (foldseek):
  8u92-assembly1_B  TM=9.183E-01  e=5.303E-08  Klebsiella aerogenes KCTC 2190
  3lci-assembly1_A  TM=9.217E-01  e=6.021E-08  Escherichia coli K-12
  4bwl-assembly1_D  TM=9.122E-01  e=7.284E-08  Escherichia coli
  3lcf-assembly1_A  TM=9.199E-01  e=1.374E-07  Escherichia coli K-12
  3lcl-assembly1_A  TM=9.196E-01  e=1.464E-07  Escherichia coli K-12

Solvent-accessible surface area (backbone atoms only — not comparable to full-atom value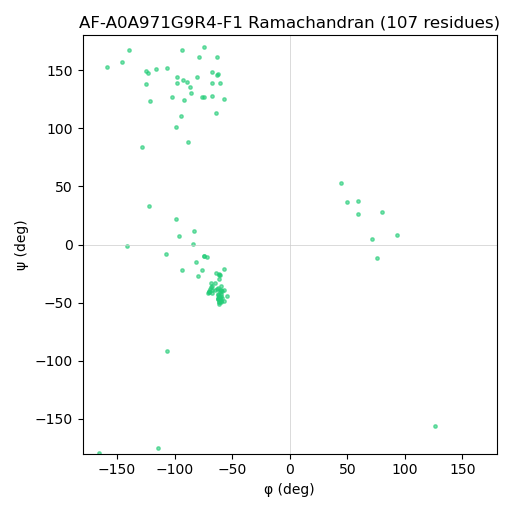s): 6188 Å² total; per-residue (Å²): 130,84,84,64,91,87,60,79,51,60,54,72,36,65,67,46,61,42,98,87,73,41,78,27,64,68,54,43,33,51,52,46,48,48,43,50,76,72,66,40,48,28,38,34,34,34,32,79,69,23,46,33,89,77,48,54,73,66,54,40,44,52,51,45,29,48,47,38,62,50,39,65,76,77,42,49,38,30,30,33,52,55,73,59,92,49,68,71,52,29,52,51,41,42,51,57,39,52,72,40,65,42,78,42,75,53,88,83,134

Mean predicted aligned error: 2.99 Å

Secondary structure (DSSP, 8-state):
----TT-S--PBPP--B-TTSSB-HHHHHHHHHHHHHTT-SEEEESSGGGTTTTS-HHHHHHHHHHHHHHHTTSSEEEE-----SSHHHHHHHHHHHHTTT-SEEPP--